Protein AF-A0A841BK22-F1 (afdb_monomer)

Solvent-accessible surface area (backbone atoms only — not comparable to full-atom values): 4615 Å² total; per-residue (Å²): 133,76,88,44,39,71,52,30,42,51,52,18,52,49,30,49,52,50,29,50,51,51,48,55,52,48,53,50,50,54,52,56,58,70,72,51,90,74,71,61,77,66,33,57,54,47,52,55,51,49,58,51,50,53,51,53,51,51,53,51,29,54,50,27,50,51,51,19,52,55,26,42,55,50,20,54,51,46,53,54,51,55,75,72,58,131

Foldseek 3Di:
DDLALVVLLVLLVVLLVVLVVLVVVLVVLVVVLVVDDADDPVSVVVVVVNVVVSVVSVVSSVVSNVSSVVSNVSSVVNVVVVVVPD

Organism: NCBI:txid643052

Sequence (86 aa):
MSTTPQNLERAAQRMRAEARRLHDIHADLRRTTRAMTWQGPAAERFERSVARREREIDEQRDLLDFLARRLDDAADAARALERKTP

Mean predicted aligned error: 4.92 Å

pLDDT: mean 90.76, std 8.48, range [53.25, 97.75]

Structure (mmCIF, N/CA/C/O backbone):
data_AF-A0A841BK22-F1
#
_entry.id   AF-A0A841BK22-F1
#
loop_
_atom_site.group_PDB
_atom_site.id
_atom_site.type_symbol
_atom_site.label_atom_id
_atom_site.label_alt_id
_atom_site.label_comp_id
_atom_site.label_asym_id
_atom_site.label_entity_id
_atom_site.label_seq_id
_atom_site.pdbx_PDB_ins_code
_atom_site.Cartn_x
_atom_site.Cartn_y
_atom_site.Cartn_z
_atom_site.occupancy
_atom_site.B_iso_or_equiv
_atom_site.auth_seq_id
_atom_site.auth_comp_id
_atom_site.auth_asym_id
_atom_site.auth_atom_id
_atom_site.pdbx_PDB_model_num
ATOM 1 N N . MET A 1 1 ? 23.537 2.006 -5.239 1.00 55.88 1 MET A N 1
ATOM 2 C CA . MET A 1 1 ? 22.738 0.900 -5.818 1.00 55.88 1 MET A CA 1
ATOM 3 C C . MET A 1 1 ? 22.803 1.029 -7.325 1.00 55.88 1 MET A C 1
ATOM 5 O O . MET A 1 1 ? 22.605 2.133 -7.807 1.00 55.88 1 MET A O 1
ATOM 9 N N . SER A 1 2 ? 23.122 -0.044 -8.049 1.00 62.62 2 SER A N 1
ATOM 10 C CA . SER A 1 2 ? 23.152 -0.003 -9.516 1.00 62.62 2 SER A CA 1
ATOM 11 C C . SER A 1 2 ? 21.722 0.090 -10.063 1.00 62.62 2 SER A C 1
ATOM 13 O O . SER A 1 2 ? 20.885 -0.737 -9.703 1.00 62.62 2 SER A O 1
ATOM 15 N N . THR A 1 3 ? 21.430 1.086 -10.898 1.00 78.00 3 THR A N 1
ATOM 16 C CA . THR A 1 3 ? 20.133 1.348 -11.556 1.00 78.00 3 THR A CA 1
ATOM 17 C C . THR A 1 3 ? 19.912 0.445 -12.774 1.00 78.00 3 THR A C 1
ATOM 19 O O . THR A 1 3 ? 19.420 0.885 -13.808 1.00 78.00 3 THR A O 1
ATOM 22 N N . THR A 1 4 ? 20.285 -0.833 -12.677 1.00 89.69 4 THR A N 1
ATOM 23 C CA . THR A 1 4 ? 19.967 -1.786 -13.745 1.00 89.69 4 THR A CA 1
ATOM 24 C C . THR A 1 4 ? 18.458 -2.036 -13.795 1.00 89.69 4 THR A C 1
ATOM 26 O O . THR A 1 4 ? 17.805 -2.005 -12.740 1.00 89.69 4 THR A O 1
ATOM 29 N N . PRO A 1 5 ? 17.896 -2.359 -14.973 1.00 90.00 5 PRO A N 1
ATOM 30 C CA . PRO A 1 5 ? 16.486 -2.722 -15.092 1.00 90.00 5 PRO A CA 1
ATOM 31 C C . PRO A 1 5 ? 16.052 -3.793 -14.083 1.00 90.00 5 PRO A C 1
ATOM 33 O O . PRO A 1 5 ? 15.039 -3.640 -13.405 1.00 90.00 5 PRO A O 1
ATOM 36 N N . GLN A 1 6 ? 16.878 -4.828 -13.873 1.00 92.56 6 GLN A N 1
ATOM 37 C CA . GLN A 1 6 ? 16.543 -5.908 -12.939 1.00 92.56 6 GLN A CA 1
ATOM 38 C C . GLN A 1 6 ? 16.473 -5.429 -11.480 1.00 92.56 6 GLN A C 1
ATOM 40 O O . GLN A 1 6 ? 15.686 -5.953 -10.690 1.00 92.56 6 GLN A O 1
ATOM 45 N N . ASN A 1 7 ? 17.291 -4.447 -11.088 1.00 93.88 7 ASN A N 1
ATOM 46 C CA . ASN A 1 7 ? 17.245 -3.895 -9.733 1.00 93.88 7 ASN A CA 1
ATOM 47 C C . ASN A 1 7 ? 16.012 -3.009 -9.524 1.00 93.88 7 ASN A C 1
ATOM 49 O O . ASN A 1 7 ? 15.431 -3.042 -8.437 1.00 93.88 7 ASN A O 1
ATOM 53 N N . LEU A 1 8 ? 15.596 -2.266 -10.553 1.00 94.44 8 LEU A N 1
ATOM 54 C CA . LEU A 1 8 ? 14.372 -1.462 -10.538 1.00 94.44 8 LEU A CA 1
ATOM 55 C C . LEU A 1 8 ? 13.126 -2.354 -10.431 1.00 94.44 8 LEU A C 1
ATOM 57 O O . LEU A 1 8 ? 12.293 -2.135 -9.554 1.00 94.44 8 LEU A O 1
ATOM 61 N N . GLU A 1 9 ? 13.064 -3.436 -11.205 1.00 94.25 9 GLU A N 1
ATOM 62 C CA . GLU A 1 9 ? 11.979 -4.427 -11.140 1.00 94.25 9 GLU A CA 1
ATOM 63 C C . GLU A 1 9 ? 11.904 -5.115 -9.772 1.00 94.25 9 GLU A C 1
ATOM 65 O O . GLU A 1 9 ? 10.827 -5.259 -9.189 1.00 94.25 9 GLU A O 1
ATOM 70 N N . ARG A 1 10 ? 13.052 -5.504 -9.200 1.00 95.25 10 ARG A N 1
ATOM 71 C CA . ARG A 1 10 ? 13.102 -6.055 -7.836 1.00 95.25 10 ARG A CA 1
ATOM 72 C C . ARG A 1 10 ? 12.604 -5.050 -6.801 1.00 95.25 10 ARG A C 1
ATOM 74 O O . ARG A 1 10 ? 11.917 -5.441 -5.858 1.00 95.25 10 ARG A O 1
ATOM 81 N N . ALA A 1 11 ? 12.942 -3.770 -6.951 1.00 95.25 11 ALA A N 1
ATOM 82 C CA . ALA A 1 11 ? 12.430 -2.724 -6.075 1.00 95.25 11 ALA A CA 1
ATOM 83 C C . ALA A 1 11 ? 10.906 -2.572 -6.225 1.00 95.25 11 ALA A C 1
ATOM 85 O O . ALA A 1 11 ? 10.207 -2.556 -5.213 1.00 95.25 11 ALA A O 1
ATOM 86 N N . ALA A 1 12 ? 10.374 -2.575 -7.451 1.00 95.81 12 ALA A N 1
ATOM 87 C CA . ALA A 1 12 ? 8.935 -2.514 -7.706 1.00 95.81 12 ALA A CA 1
ATOM 88 C C . ALA A 1 12 ? 8.186 -3.711 -7.095 1.00 95.81 12 ALA A C 1
ATOM 90 O O . ALA A 1 12 ? 7.150 -3.549 -6.449 1.00 95.81 12 ALA A O 1
ATOM 91 N N . GLN A 1 13 ? 8.736 -4.923 -7.226 1.00 96.31 13 GLN A N 1
ATOM 92 C CA . GLN A 1 13 ? 8.190 -6.130 -6.595 1.00 96.31 13 GLN A CA 1
ATOM 93 C C . GLN A 1 13 ? 8.141 -6.019 -5.067 1.00 96.31 13 GLN A C 1
ATOM 95 O O . GLN A 1 13 ? 7.148 -6.429 -4.462 1.00 96.31 13 GLN A O 1
ATOM 100 N N . ARG A 1 14 ? 9.174 -5.439 -4.441 1.00 97.31 14 ARG A N 1
ATOM 101 C CA . ARG A 1 14 ? 9.192 -5.183 -2.991 1.00 97.31 14 ARG A CA 1
ATOM 102 C C . ARG A 1 14 ? 8.115 -4.184 -2.580 1.00 97.31 14 ARG A C 1
ATOM 104 O O . ARG A 1 14 ? 7.403 -4.458 -1.621 1.00 97.31 14 ARG A O 1
ATOM 111 N N . MET A 1 15 ? 7.944 -3.089 -3.324 1.00 97.25 15 MET A N 1
ATOM 112 C CA . MET A 1 15 ? 6.891 -2.102 -3.041 1.00 97.25 15 MET A CA 1
ATOM 113 C C . MET A 1 15 ? 5.496 -2.736 -3.110 1.00 97.25 15 MET A C 1
ATOM 115 O O . MET A 1 15 ? 4.704 -2.576 -2.188 1.00 97.25 15 MET A O 1
ATOM 119 N N . ARG A 1 16 ? 5.226 -3.564 -4.128 1.00 97.06 16 ARG A N 1
ATOM 120 C CA . ARG A 1 16 ? 3.964 -4.323 -4.244 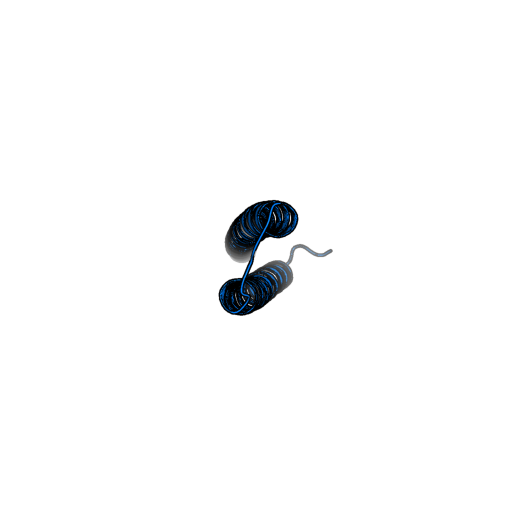1.00 97.06 16 ARG A CA 1
ATOM 121 C C . ARG A 1 16 ? 3.762 -5.335 -3.123 1.00 97.06 16 ARG A C 1
ATOM 123 O O . ARG A 1 16 ? 2.638 -5.576 -2.690 1.00 97.06 16 ARG A O 1
ATOM 130 N N . ALA A 1 17 ? 4.829 -6.010 -2.696 1.00 97.38 17 ALA A N 1
ATOM 131 C CA . ALA A 1 17 ? 4.761 -6.938 -1.573 1.00 97.38 17 ALA A CA 1
ATOM 132 C C . ALA A 1 17 ? 4.386 -6.203 -0.280 1.00 97.38 17 ALA A C 1
ATOM 134 O O . ALA A 1 17 ? 3.503 -6.665 0.438 1.00 97.38 17 ALA A O 1
ATOM 135 N N . GLU A 1 18 ? 4.975 -5.033 -0.037 1.00 96.81 18 GLU A N 1
ATOM 136 C CA . GLU A 1 18 ? 4.654 -4.221 1.136 1.00 96.81 18 GLU A CA 1
ATOM 137 C C . GLU A 1 18 ? 3.240 -3.622 1.056 1.00 96.81 18 GLU A C 1
ATOM 139 O O . GLU A 1 18 ? 2.505 -3.667 2.038 1.00 96.81 18 GLU A O 1
ATOM 144 N N . ALA A 1 19 ? 2.794 -3.167 -0.121 1.00 95.06 19 ALA A N 1
ATOM 145 C CA . ALA A 1 19 ? 1.424 -2.684 -0.323 1.00 95.06 19 ALA A CA 1
ATOM 146 C C . ALA A 1 19 ? 0.373 -3.772 -0.029 1.00 95.06 19 ALA A C 1
ATOM 148 O O . ALA A 1 19 ? -0.656 -3.501 0.595 1.00 95.06 19 ALA A O 1
ATOM 149 N N . ARG A 1 20 ? 0.649 -5.023 -0.431 1.00 95.25 20 ARG A N 1
ATOM 150 C CA . ARG A 1 20 ? -0.182 -6.191 -0.085 1.00 95.25 20 ARG A CA 1
ATOM 151 C C . ARG A 1 20 ? -0.158 -6.485 1.409 1.00 95.25 20 ARG A C 1
ATOM 153 O O . ARG A 1 20 ? -1.210 -6.668 2.003 1.00 95.25 20 ARG A O 1
ATOM 160 N N . ARG A 1 21 ? 1.013 -6.442 2.042 1.00 95.62 21 ARG A N 1
ATOM 161 C CA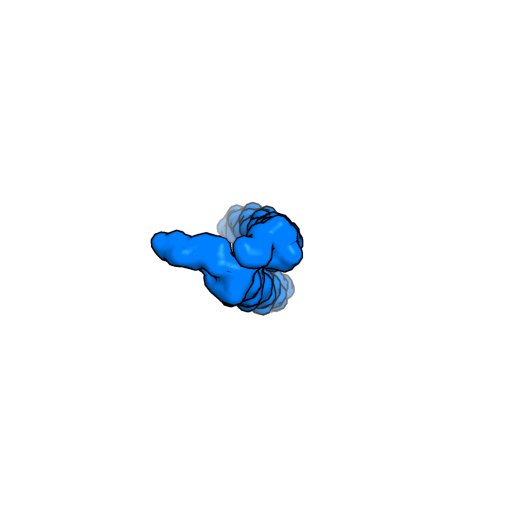 . ARG A 1 21 ? 1.123 -6.625 3.492 1.00 95.62 21 ARG A CA 1
ATOM 162 C C . ARG A 1 21 ? 0.312 -5.580 4.265 1.00 95.62 21 ARG A C 1
ATOM 164 O O . ARG A 1 21 ? -0.383 -5.927 5.215 1.00 95.62 21 ARG A O 1
ATOM 171 N N . LEU A 1 22 ? 0.372 -4.314 3.853 1.00 94.50 22 LEU A N 1
ATOM 172 C CA . LEU A 1 22 ? -0.439 -3.246 4.440 1.00 94.50 22 LEU A CA 1
ATOM 173 C C . LEU A 1 22 ? -1.938 -3.467 4.212 1.00 94.50 22 LEU A C 1
ATOM 175 O O . LEU A 1 22 ? -2.729 -3.177 5.107 1.00 94.50 22 LEU A O 1
ATOM 179 N N . HIS A 1 23 ? -2.334 -4.007 3.055 1.00 93.31 23 HIS A N 1
ATOM 180 C CA . HIS A 1 23 ? -3.722 -4.393 2.805 1.00 93.31 23 HIS A CA 1
ATOM 181 C C . HIS A 1 23 ? -4.212 -5.440 3.810 1.00 93.31 23 HIS A C 1
ATOM 183 O O . HIS A 1 23 ? -5.273 -5.260 4.404 1.00 93.31 23 HIS A O 1
ATOM 189 N N . ASP A 1 24 ? -3.420 -6.488 4.039 1.00 94.31 24 ASP A N 1
ATOM 190 C CA . ASP A 1 24 ? -3.775 -7.568 4.961 1.00 94.31 24 ASP A CA 1
ATOM 191 C C . ASP A 1 24 ? -3.884 -7.053 6.406 1.00 94.31 24 ASP A C 1
ATOM 193 O O . ASP A 1 24 ? -4.838 -7.371 7.116 1.00 94.31 24 ASP A O 1
ATOM 197 N N . ILE A 1 25 ? -2.952 -6.186 6.823 1.00 92.81 25 ILE A N 1
ATOM 198 C CA . ILE A 1 25 ? -2.988 -5.525 8.137 1.00 92.81 25 ILE A CA 1
ATOM 199 C C . ILE A 1 25 ? -4.234 -4.641 8.271 1.00 92.81 25 ILE A C 1
ATOM 201 O O . ILE A 1 25 ? -4.898 -4.672 9.307 1.00 92.81 25 ILE A O 1
ATOM 205 N N . HIS A 1 26 ? -4.571 -3.860 7.240 1.00 92.75 26 HIS A N 1
ATOM 206 C CA . HIS A 1 26 ? -5.773 -3.027 7.244 1.00 92.75 26 HIS A CA 1
ATOM 207 C C . HIS A 1 26 ? -7.037 -3.892 7.358 1.00 92.75 26 HIS A C 1
ATOM 209 O O . HIS A 1 26 ? -7.910 -3.608 8.181 1.00 92.75 26 HIS A O 1
ATOM 215 N N . ALA A 1 27 ? -7.123 -4.981 6.592 1.00 91.62 27 ALA A N 1
ATOM 216 C CA . ALA A 1 27 ? -8.252 -5.903 6.647 1.00 91.62 27 ALA A CA 1
ATOM 217 C C . ALA A 1 27 ? -8.425 -6.519 8.047 1.00 91.62 27 ALA A C 1
ATOM 219 O O . ALA A 1 27 ? -9.549 -6.594 8.551 1.00 91.62 27 ALA A O 1
ATOM 220 N N . ASP A 1 28 ? -7.327 -6.908 8.699 1.00 92.62 28 ASP A N 1
ATOM 221 C CA . ASP A 1 28 ? -7.363 -7.469 10.049 1.00 92.62 28 ASP A CA 1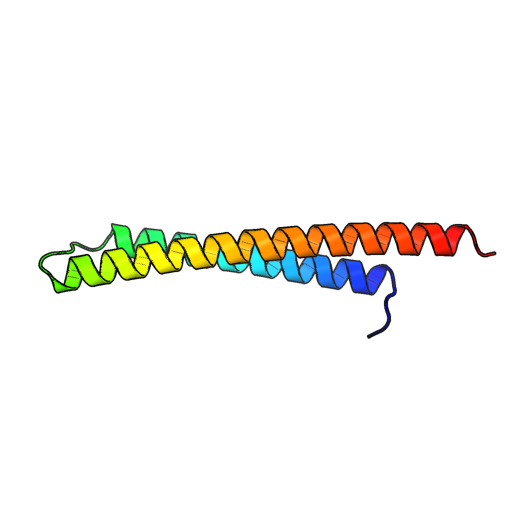
ATOM 222 C C . ASP A 1 28 ? -7.731 -6.432 11.119 1.00 92.62 28 ASP A C 1
ATOM 224 O O . ASP A 1 28 ? -8.580 -6.700 11.978 1.00 92.62 28 ASP A O 1
ATOM 228 N N . LEU A 1 29 ? -7.170 -5.220 11.026 1.00 90.62 29 LEU A N 1
ATOM 229 C CA . LEU A 1 29 ? -7.526 -4.098 11.895 1.00 90.62 29 LEU A CA 1
ATOM 230 C C . LEU A 1 29 ? -9.030 -3.829 11.817 1.00 90.62 29 LEU A C 1
ATOM 232 O O . LEU A 1 29 ? -9.707 -3.829 12.841 1.00 90.62 29 LEU A O 1
ATOM 236 N N . ARG A 1 30 ? -9.560 -3.684 10.601 1.00 89.69 30 ARG A N 1
ATOM 237 C CA . ARG A 1 30 ? -10.976 -3.412 10.340 1.00 89.69 30 ARG A CA 1
ATOM 238 C C . ARG A 1 30 ? -11.891 -4.536 10.820 1.00 89.69 30 ARG A C 1
ATOM 240 O O . ARG A 1 30 ? -12.988 -4.282 11.319 1.00 89.69 30 ARG A O 1
ATOM 247 N N . ARG A 1 31 ? -11.471 -5.793 10.662 1.00 91.00 31 ARG A N 1
ATOM 248 C CA . ARG A 1 31 ? -12.205 -6.958 11.175 1.00 91.00 31 ARG A CA 1
ATOM 249 C C . ARG A 1 31 ? -12.278 -6.926 12.700 1.00 91.00 31 ARG A C 1
ATOM 251 O O . ARG A 1 31 ? -13.360 -7.077 13.261 1.00 91.00 31 ARG A O 1
ATOM 258 N N . THR A 1 32 ? -11.139 -6.709 13.350 1.00 88.94 32 THR A N 1
ATOM 259 C CA . THR A 1 32 ? -11.017 -6.700 14.811 1.00 88.94 32 THR A CA 1
ATOM 260 C C . THR A 1 32 ? -11.804 -5.548 15.426 1.00 88.94 32 THR A C 1
ATOM 262 O O . THR A 1 32 ? -12.536 -5.744 16.391 1.00 88.94 32 THR A O 1
ATOM 265 N N . THR A 1 33 ? -11.722 -4.355 14.837 1.00 86.94 33 THR A N 1
ATOM 266 C CA . THR A 1 33 ? -12.398 -3.158 15.352 1.00 86.94 33 THR A CA 1
ATOM 267 C C . THR A 1 33 ? -13.913 -3.248 15.211 1.00 86.94 33 THR A C 1
ATOM 269 O O . THR A 1 33 ? -14.630 -2.841 16.119 1.00 86.94 33 THR A O 1
ATOM 272 N N . ARG A 1 34 ? -14.427 -3.849 14.131 1.00 84.94 34 ARG A N 1
ATOM 273 C CA . ARG A 1 34 ? -15.872 -4.082 13.945 1.00 84.94 34 ARG A CA 1
ATOM 274 C C . ARG A 1 34 ? -16.459 -5.139 14.873 1.00 84.94 34 ARG A C 1
ATOM 276 O O . ARG A 1 34 ? -17.650 -5.089 15.155 1.00 84.94 34 ARG A O 1
ATOM 283 N N . ALA A 1 35 ? -15.652 -6.102 15.312 1.00 85.56 35 ALA A N 1
ATOM 284 C CA . ALA A 1 35 ? -16.096 -7.158 16.217 1.00 85.56 35 ALA A CA 1
ATOM 285 C C . ALA A 1 35 ? -16.214 -6.689 17.680 1.00 85.56 35 ALA A C 1
ATOM 287 O O . ALA A 1 35 ? -16.749 -7.413 18.516 1.00 85.56 35 ALA A O 1
ATOM 288 N N . MET A 1 36 ? -15.700 -5.501 18.003 1.00 83.75 36 MET A N 1
ATOM 289 C CA . MET A 1 36 ? -15.697 -4.963 19.359 1.00 83.75 36 MET A CA 1
ATOM 290 C C . MET A 1 36 ? -16.968 -4.153 19.641 1.00 83.75 36 MET A C 1
ATOM 292 O O . MET A 1 36 ? -17.397 -3.326 18.838 1.00 83.75 36 MET A O 1
ATOM 296 N N . THR A 1 37 ? -17.555 -4.364 20.820 1.00 81.88 37 THR A N 1
ATOM 297 C CA . THR A 1 37 ? -18.665 -3.545 21.318 1.00 81.88 37 THR A CA 1
ATOM 298 C C . THR A 1 37 ? -18.099 -2.321 22.027 1.00 81.88 37 THR A C 1
ATOM 300 O O . THR A 1 37 ? -17.606 -2.402 23.151 1.00 81.88 37 THR A O 1
ATOM 303 N N . TRP A 1 38 ? -18.158 -1.177 21.354 1.00 79.00 38 TRP A N 1
ATOM 304 C CA . TRP A 1 38 ? -17.626 0.095 21.834 1.00 79.00 38 TRP A CA 1
ATOM 305 C C . TRP A 1 38 ? -18.700 0.873 22.594 1.00 79.00 38 TRP A C 1
ATOM 307 O O . TRP A 1 38 ? -19.761 1.150 22.041 1.00 79.00 38 TRP A O 1
ATOM 317 N N . GLN A 1 39 ? -18.447 1.247 23.852 1.00 85.62 39 GLN A N 1
ATOM 318 C CA . GLN A 1 39 ? -19.352 2.117 24.612 1.00 85.62 39 GLN A CA 1
ATOM 319 C C . GLN A 1 39 ? -18.594 3.165 25.430 1.00 85.62 39 GLN A C 1
ATOM 321 O O . GLN A 1 39 ? -17.579 2.881 26.069 1.00 85.62 39 GLN A O 1
ATOM 326 N N . GLY A 1 40 ? -19.127 4.387 25.423 1.00 91.25 40 GLY A N 1
ATOM 327 C CA . GLY A 1 40 ? -18.633 5.519 26.199 1.00 91.25 40 GLY A CA 1
ATOM 328 C C . GLY A 1 40 ? -17.548 6.362 25.506 1.00 91.25 40 GLY A C 1
ATOM 329 O O . GLY A 1 40 ? -17.028 5.997 24.450 1.00 91.25 40 GLY A O 1
ATOM 330 N N . PRO A 1 41 ? -17.150 7.495 26.117 1.00 89.25 41 PRO A N 1
ATOM 331 C CA . PRO A 1 41 ? -16.293 8.501 25.476 1.00 89.25 41 PRO A CA 1
ATOM 332 C C . PRO A 1 41 ? -14.897 8.004 25.069 1.00 89.25 41 PRO A C 1
ATOM 334 O O . PRO A 1 41 ? -14.265 8.554 24.167 1.00 89.25 41 PRO A O 1
ATOM 337 N N . ALA A 1 42 ? -14.374 6.979 25.749 1.00 88.44 42 ALA A N 1
ATOM 338 C CA . ALA A 1 42 ? -13.100 6.359 25.387 1.00 88.44 42 ALA A CA 1
ATOM 339 C C . ALA A 1 42 ? -13.201 5.566 24.075 1.00 88.44 42 ALA A C 1
ATOM 341 O O . ALA A 1 42 ? -12.278 5.611 23.263 1.00 88.44 42 ALA A O 1
ATOM 342 N N . ALA A 1 43 ? -14.336 4.905 23.858 1.00 88.88 43 ALA A N 1
ATOM 343 C CA . ALA A 1 43 ? -14.605 4.093 22.683 1.00 88.88 43 ALA A CA 1
ATOM 344 C C . ALA A 1 43 ? -14.702 4.963 21.422 1.00 88.88 43 ALA A C 1
ATOM 346 O O . ALA A 1 43 ? -14.032 4.687 20.434 1.00 88.88 43 ALA A O 1
ATOM 347 N N . GLU A 1 44 ? -15.405 6.096 21.497 1.00 88.81 44 GLU A N 1
ATOM 348 C CA . GLU A 1 44 ? -15.472 7.059 20.390 1.00 88.81 44 GLU A CA 1
ATOM 349 C C . GLU A 1 44 ? -14.097 7.636 20.014 1.00 88.81 44 GLU A C 1
ATOM 351 O O . GLU A 1 44 ? -13.787 7.859 18.842 1.00 88.81 44 GLU A O 1
ATOM 356 N N . ARG A 1 45 ? -13.243 7.915 21.013 1.00 90.12 45 ARG A N 1
ATOM 357 C CA . ARG A 1 45 ? -11.867 8.377 20.758 1.00 90.12 45 ARG A CA 1
ATOM 358 C C . ARG A 1 45 ? -11.051 7.304 20.049 1.00 90.12 45 ARG A C 1
ATOM 360 O O . ARG A 1 45 ? -10.290 7.633 19.140 1.00 90.12 45 ARG A O 1
ATOM 367 N N . PHE A 1 46 ? -11.211 6.050 20.459 1.00 89.50 46 PHE A N 1
ATOM 368 C CA . PHE A 1 46 ? -10.550 4.926 19.819 1.00 89.50 46 PHE A CA 1
ATOM 369 C C . PHE A 1 46 ? -11.036 4.737 18.378 1.00 89.50 46 PHE A C 1
ATOM 371 O O . PHE A 1 46 ? -10.206 4.669 17.479 1.00 89.50 46 PHE A O 1
ATOM 378 N N . GLU A 1 47 ? -12.347 4.769 18.135 1.00 88.94 47 GLU A N 1
ATOM 379 C CA . GLU A 1 47 ? -12.938 4.668 16.795 1.00 88.94 47 GLU A CA 1
ATOM 380 C C . GLU A 1 47 ? -12.398 5.753 15.851 1.00 88.94 47 GLU A C 1
ATOM 382 O O . GLU A 1 47 ? -11.935 5.453 14.751 1.00 88.94 47 GLU A O 1
ATOM 387 N N . ARG A 1 48 ? -12.338 7.012 16.308 1.00 91.06 48 ARG A N 1
ATOM 388 C CA . ARG A 1 48 ? -11.729 8.106 15.532 1.00 91.06 48 ARG A CA 1
ATOM 389 C C . ARG A 1 48 ? -10.244 7.867 15.241 1.00 91.06 48 ARG A C 1
ATOM 391 O O . ARG A 1 48 ? -9.777 8.191 14.148 1.00 91.06 48 ARG A O 1
ATOM 398 N N . SER A 1 49 ? -9.501 7.317 16.201 1.00 92.31 49 SER A N 1
ATOM 399 C CA . SER A 1 49 ? -8.082 6.978 16.031 1.00 92.31 49 SER A CA 1
ATOM 400 C C . SER A 1 49 ? -7.889 5.860 15.005 1.00 92.31 49 SER A C 1
ATOM 402 O O . SER A 1 49 ? -7.038 5.978 14.125 1.00 92.31 49 SER A O 1
ATOM 404 N N . VAL A 1 50 ? -8.716 4.812 15.068 1.00 91.69 50 VAL A N 1
ATOM 405 C CA . VAL A 1 50 ? -8.734 3.714 14.093 1.00 91.69 50 VAL A CA 1
ATOM 406 C C . VAL A 1 50 ? -9.061 4.245 12.705 1.00 91.69 50 VAL A C 1
ATOM 408 O O . VAL A 1 50 ? -8.291 4.005 11.787 1.00 91.69 50 VAL A O 1
ATOM 411 N N . ALA A 1 51 ? -10.119 5.041 12.549 1.00 90.75 51 ALA A N 1
ATOM 412 C CA . ALA A 1 51 ? -10.502 5.597 11.251 1.00 90.75 51 ALA A CA 1
ATOM 413 C C . ALA A 1 51 ? -9.423 6.525 10.659 1.00 90.75 51 ALA A C 1
ATOM 415 O O . ALA A 1 51 ? -9.259 6.621 9.442 1.00 90.75 51 ALA A O 1
ATOM 416 N N . ARG A 1 52 ? -8.659 7.235 11.501 1.00 94.25 52 ARG A N 1
ATOM 417 C CA . ARG A 1 52 ? -7.465 7.961 11.040 1.00 94.25 52 ARG A CA 1
ATOM 418 C C . ARG A 1 52 ? -6.386 6.988 10.566 1.00 94.25 52 ARG A C 1
ATOM 420 O O . ARG A 1 52 ? -5.842 7.186 9.488 1.00 94.25 52 ARG A O 1
ATOM 427 N N . ARG A 1 53 ? -6.116 5.935 11.336 1.00 93.62 53 ARG A N 1
ATOM 428 C CA . ARG A 1 53 ? -5.095 4.942 11.001 1.00 93.62 53 ARG A CA 1
ATOM 429 C C . ARG A 1 53 ? -5.419 4.157 9.727 1.00 93.62 53 ARG A C 1
ATOM 431 O O . ARG A 1 53 ? -4.512 3.900 8.948 1.00 93.62 53 ARG A O 1
ATOM 438 N N . GLU A 1 54 ? -6.683 3.812 9.501 1.00 93.00 54 GLU A N 1
ATOM 439 C CA . GLU A 1 54 ? -7.153 3.173 8.264 1.00 93.00 54 GLU A CA 1
ATOM 440 C C . GLU A 1 54 ? -6.852 4.053 7.042 1.00 93.00 54 GLU A C 1
ATOM 442 O O . GLU A 1 54 ? -6.254 3.577 6.080 1.00 93.00 54 GLU A O 1
ATOM 447 N N . ARG A 1 55 ? -7.155 5.358 7.120 1.00 94.00 55 ARG A N 1
ATOM 448 C CA . ARG A 1 55 ? -6.832 6.321 6.051 1.00 94.00 55 ARG A CA 1
ATOM 449 C C . ARG A 1 55 ? -5.333 6.433 5.789 1.00 94.00 55 ARG A C 1
ATOM 451 O O . ARG A 1 55 ? -4.922 6.372 4.638 1.00 94.00 55 ARG A O 1
ATOM 458 N N . GLU A 1 56 ? -4.519 6.536 6.839 1.00 96.19 56 GLU A N 1
ATOM 459 C CA . GLU A 1 56 ? -3.055 6.572 6.702 1.00 96.19 56 GLU A CA 1
ATOM 460 C C . GLU A 1 56 ? -2.515 5.311 6.005 1.00 96.19 56 GLU A C 1
ATOM 462 O O . GLU A 1 56 ? -1.603 5.400 5.187 1.00 96.19 56 GLU A O 1
ATOM 467 N N . ILE A 1 57 ? -3.063 4.130 6.320 1.00 95.06 57 ILE A N 1
ATOM 468 C CA . ILE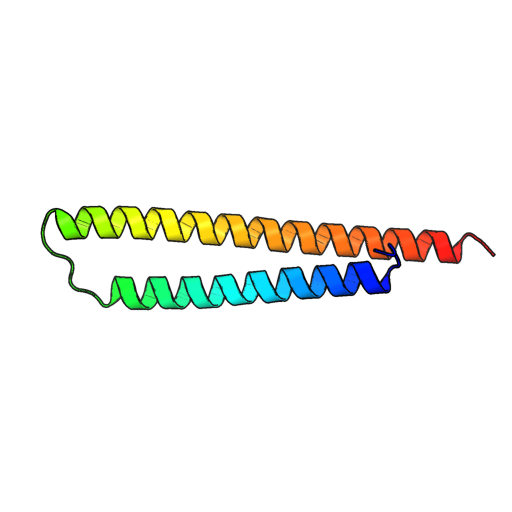 A 1 57 ? -2.642 2.878 5.680 1.00 95.06 57 ILE A CA 1
ATOM 469 C C . ILE A 1 57 ? -3.035 2.869 4.200 1.00 95.06 57 ILE A C 1
ATOM 471 O O . ILE A 1 57 ? -2.224 2.466 3.368 1.00 95.06 57 ILE A O 1
ATOM 475 N N . ASP A 1 58 ? -4.242 3.317 3.855 1.00 93.56 58 ASP A N 1
ATOM 476 C CA . ASP A 1 58 ? -4.668 3.391 2.455 1.00 93.56 58 ASP A CA 1
ATOM 477 C C . ASP A 1 58 ? -3.817 4.391 1.651 1.00 93.56 58 ASP A C 1
ATOM 479 O O . ASP A 1 58 ? -3.321 4.036 0.583 1.00 93.56 58 ASP A O 1
ATOM 483 N N . GLU A 1 59 ? -3.512 5.571 2.200 1.00 96.25 59 GLU A N 1
ATOM 484 C CA . GLU A 1 59 ? -2.593 6.539 1.575 1.00 96.25 59 GLU A CA 1
ATOM 485 C C . GLU A 1 59 ? -1.187 5.951 1.357 1.00 96.25 59 GLU A C 1
ATOM 487 O O . GLU A 1 59 ? -0.569 6.139 0.305 1.00 96.25 59 GLU A O 1
ATOM 492 N N . GLN A 1 60 ? -0.667 5.202 2.335 1.00 97.06 60 GLN A N 1
ATOM 493 C CA . GLN A 1 60 ? 0.627 4.525 2.212 1.00 97.06 60 GLN A CA 1
ATOM 494 C C . GLN A 1 60 ? 0.613 3.438 1.135 1.00 97.06 60 GLN A C 1
ATOM 496 O O . GLN A 1 60 ? 1.601 3.278 0.414 1.00 97.06 60 GLN A O 1
ATOM 501 N N . ARG A 1 61 ? -0.490 2.697 1.002 1.00 95.69 61 ARG A N 1
ATOM 502 C CA . ARG A 1 61 ? -0.656 1.685 -0.049 1.00 95.69 61 ARG A CA 1
ATOM 503 C C . ARG A 1 61 ? -0.672 2.323 -1.430 1.00 95.69 61 ARG A C 1
ATOM 505 O O . ARG A 1 61 ? 0.075 1.872 -2.297 1.00 95.69 61 ARG A O 1
ATOM 512 N N . ASP A 1 62 ? -1.433 3.398 -1.602 1.00 95.50 62 ASP A N 1
ATOM 513 C CA . ASP A 1 62 ? -1.495 4.139 -2.862 1.00 95.50 62 ASP A CA 1
ATOM 514 C C . ASP A 1 62 ? -0.118 4.692 -3.253 1.00 95.50 62 ASP A C 1
ATOM 516 O O . ASP A 1 62 ? 0.292 4.599 -4.413 1.00 95.50 62 ASP A O 1
ATOM 520 N N . LEU A 1 63 ? 0.645 5.197 -2.277 1.00 97.44 63 LEU A N 1
ATOM 521 C CA . LEU A 1 63 ? 2.016 5.648 -2.500 1.00 97.44 63 LEU A CA 1
ATOM 522 C C . LEU A 1 63 ? 2.939 4.500 -2.934 1.00 97.44 63 LEU A C 1
ATOM 524 O O . LEU A 1 63 ? 3.715 4.665 -3.876 1.00 97.44 63 LEU A O 1
ATOM 528 N N . LEU A 1 64 ? 2.875 3.339 -2.278 1.00 97.12 64 LEU A N 1
ATOM 529 C CA . LEU A 1 64 ? 3.693 2.177 -2.642 1.00 97.12 64 LEU A CA 1
ATOM 530 C C . LEU A 1 64 ? 3.359 1.661 -4.046 1.00 97.12 64 LEU A C 1
ATOM 532 O O . LEU A 1 64 ? 4.272 1.362 -4.818 1.00 97.12 64 LEU A O 1
ATOM 536 N N . ASP A 1 65 ? 2.076 1.606 -4.402 1.00 95.69 65 ASP A N 1
ATOM 537 C CA . ASP A 1 65 ? 1.634 1.211 -5.739 1.00 95.69 65 ASP A CA 1
ATOM 538 C C . ASP A 1 65 ? 2.066 2.228 -6.801 1.00 95.69 65 ASP A C 1
ATOM 540 O O . ASP A 1 65 ? 2.533 1.843 -7.880 1.00 95.69 65 ASP A O 1
ATOM 544 N N . PHE A 1 66 ? 1.984 3.526 -6.496 1.00 96.94 66 PHE A N 1
ATOM 545 C CA . PHE A 1 66 ? 2.515 4.580 -7.356 1.00 96.94 66 PHE A CA 1
ATOM 546 C C . PHE A 1 66 ? 4.025 4.419 -7.574 1.00 96.94 66 PHE A C 1
ATOM 548 O O . PHE A 1 66 ? 4.485 4.403 -8.718 1.00 96.94 66 PHE A O 1
ATOM 555 N N . LEU A 1 67 ? 4.802 4.237 -6.503 1.00 97.19 67 LEU A N 1
ATOM 556 C CA . LEU A 1 67 ? 6.250 4.038 -6.588 1.00 97.19 67 LEU A CA 1
ATOM 557 C C . LEU A 1 67 ? 6.607 2.776 -7.380 1.00 97.19 67 LEU A C 1
ATOM 559 O O . LEU A 1 67 ? 7.529 2.815 -8.193 1.00 97.19 67 LEU A O 1
ATOM 563 N N . ALA A 1 68 ? 5.864 1.681 -7.203 1.00 96.88 68 ALA A N 1
ATOM 564 C CA . ALA A 1 68 ? 6.061 0.459 -7.975 1.00 96.88 68 ALA A CA 1
ATOM 565 C C . ALA A 1 68 ? 5.879 0.694 -9.483 1.00 96.88 68 ALA A C 1
ATOM 567 O O . ALA A 1 68 ? 6.712 0.249 -10.268 1.00 96.88 68 ALA A O 1
ATOM 568 N N . ARG A 1 69 ? 4.836 1.434 -9.888 1.00 97.19 69 ARG A N 1
ATOM 569 C CA . ARG A 1 69 ? 4.615 1.798 -11.301 1.00 97.19 69 ARG A CA 1
ATOM 570 C C . ARG A 1 69 ? 5.756 2.655 -11.846 1.00 97.19 69 ARG A C 1
ATOM 572 O O . ARG A 1 69 ? 6.281 2.361 -12.909 1.00 97.19 69 ARG A O 1
ATOM 579 N N . ARG A 1 70 ? 6.200 3.663 -11.086 1.00 97.75 70 ARG A N 1
ATOM 580 C CA . ARG A 1 70 ? 7.321 4.530 -11.492 1.00 97.75 70 ARG A CA 1
ATOM 581 C C . ARG A 1 70 ? 8.638 3.769 -11.648 1.00 97.75 70 ARG A C 1
ATOM 583 O O . ARG A 1 70 ? 9.441 4.124 -12.508 1.00 97.75 70 ARG A O 1
ATOM 590 N N . LEU A 1 71 ? 8.868 2.749 -10.824 1.00 96.31 71 LEU A N 1
ATOM 591 C CA . LEU A 1 71 ? 10.043 1.883 -10.922 1.00 96.31 71 LEU A CA 1
ATOM 592 C C . LEU A 1 71 ? 9.989 0.981 -12.161 1.00 96.31 71 LEU A C 1
ATOM 594 O O . LEU A 1 71 ? 11.014 0.831 -12.823 1.00 96.31 71 LEU A O 1
ATOM 598 N N . ASP A 1 72 ? 8.818 0.442 -12.502 1.00 96.00 72 ASP A N 1
ATOM 599 C CA . ASP A 1 72 ? 8.634 -0.323 -13.741 1.00 96.00 72 ASP A CA 1
ATOM 600 C C . ASP A 1 72 ? 8.831 0.563 -14.981 1.00 96.00 72 ASP A C 1
ATOM 602 O O . ASP A 1 72 ? 9.612 0.202 -15.860 1.00 96.00 72 ASP A O 1
ATOM 606 N N . ASP A 1 73 ? 8.236 1.764 -15.011 1.00 96.12 73 ASP A N 1
ATOM 607 C CA . ASP A 1 73 ? 8.439 2.732 -16.102 1.00 96.12 73 ASP A CA 1
ATOM 608 C C . ASP A 1 73 ? 9.936 3.032 -16.311 1.00 96.12 73 ASP A C 1
ATOM 610 O O . ASP A 1 73 ? 10.429 3.138 -17.437 1.00 96.12 73 ASP A O 1
ATOM 614 N N . ALA A 1 74 ? 10.680 3.183 -15.209 1.00 95.00 74 ALA A N 1
ATOM 615 C CA . ALA A 1 74 ? 12.116 3.431 -15.245 1.00 95.00 74 ALA A CA 1
ATOM 616 C C . ALA A 1 74 ? 12.903 2.209 -15.747 1.00 95.00 74 ALA A C 1
ATOM 618 O O . ALA A 1 74 ? 13.882 2.377 -16.479 1.00 95.00 74 ALA A O 1
ATOM 619 N N . ALA A 1 75 ? 12.483 0.993 -15.387 1.00 94.12 75 ALA A N 1
ATOM 620 C CA . ALA A 1 75 ? 13.094 -0.241 -15.872 1.00 94.12 75 ALA A CA 1
ATOM 621 C C . ALA A 1 75 ? 12.901 -0.401 -17.387 1.00 94.12 75 ALA A C 1
ATOM 623 O O . ALA A 1 75 ? 13.860 -0.702 -18.104 1.00 94.12 75 ALA A O 1
ATOM 624 N N . ASP A 1 76 ? 11.699 -0.117 -17.890 1.00 94.62 76 ASP A N 1
ATOM 625 C CA . ASP A 1 76 ? 11.386 -0.151 -19.320 1.00 94.62 76 ASP A CA 1
ATOM 626 C C . ASP A 1 76 ? 12.180 0.897 -20.107 1.00 94.62 76 ASP A C 1
ATOM 628 O O . ASP A 1 76 ? 12.733 0.596 -21.173 1.00 94.62 76 ASP A O 1
ATOM 632 N N . ALA A 1 77 ? 12.305 2.112 -19.564 1.00 94.19 77 ALA A N 1
ATOM 633 C CA . ALA A 1 77 ? 13.128 3.164 -20.151 1.00 94.19 77 ALA A CA 1
ATOM 634 C C . ALA A 1 77 ? 14.611 2.760 -20.216 1.00 94.19 77 ALA A C 1
ATOM 636 O O . ALA A 1 77 ? 15.249 2.926 -21.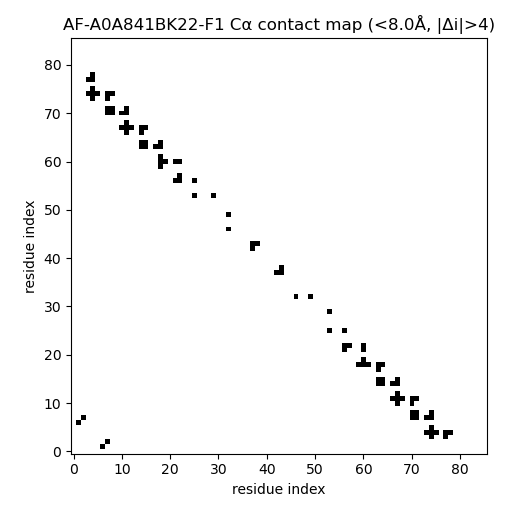258 1.00 94.19 77 ALA A O 1
ATOM 637 N N . ALA A 1 78 ? 15.150 2.174 -19.143 1.00 91.44 78 ALA A N 1
ATOM 638 C CA . ALA A 1 78 ? 16.528 1.691 -19.102 1.00 91.44 78 ALA A CA 1
ATOM 639 C C . ALA A 1 78 ? 16.778 0.575 -20.136 1.00 91.44 78 ALA A C 1
ATOM 641 O O . ALA A 1 78 ? 17.716 0.676 -20.926 1.00 91.44 78 ALA A O 1
ATOM 642 N N . ARG A 1 79 ? 15.878 -0.416 -20.243 1.00 91.94 79 ARG A N 1
ATOM 643 C CA . ARG A 1 79 ? 15.937 -1.466 -21.286 1.00 91.94 79 ARG A CA 1
ATOM 644 C C . ARG A 1 79 ? 15.895 -0.878 -22.698 1.00 91.94 79 ARG A C 1
ATOM 646 O O . ARG A 1 79 ? 16.542 -1.376 -23.618 1.00 91.94 79 ARG A O 1
ATOM 653 N N . ALA A 1 80 ? 15.095 0.166 -22.913 1.00 91.62 80 ALA A N 1
ATOM 654 C CA . ALA A 1 80 ? 15.011 0.828 -24.210 1.00 91.62 80 ALA A CA 1
ATOM 655 C C . ALA A 1 80 ? 16.308 1.559 -24.590 1.00 91.62 80 ALA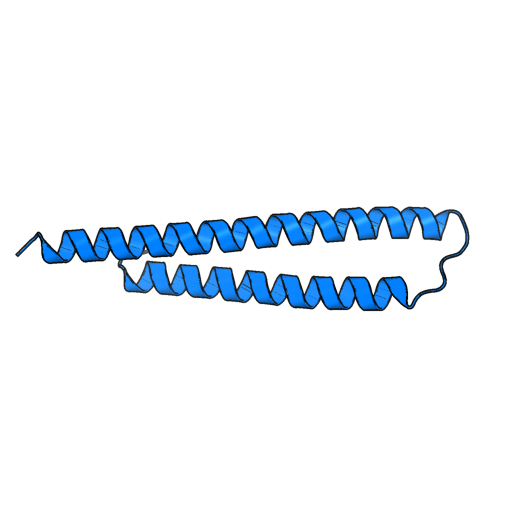 A C 1
ATOM 657 O O . ALA A 1 80 ? 16.647 1.576 -25.773 1.00 91.62 80 ALA A O 1
ATOM 658 N N . LEU A 1 81 ? 17.025 2.128 -23.618 1.00 89.62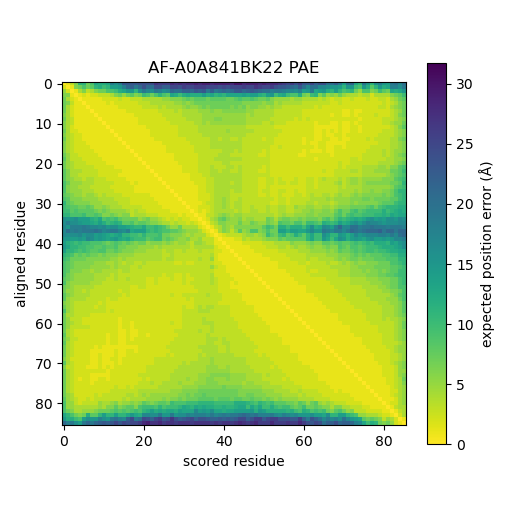 81 LEU A N 1
ATOM 659 C CA . LEU A 1 81 ? 18.325 2.771 -23.830 1.00 89.62 81 LEU A CA 1
ATOM 660 C C . LEU A 1 81 ? 19.428 1.751 -24.138 1.00 89.62 81 LEU A C 1
ATOM 662 O O . LEU A 1 81 ? 20.185 1.950 -25.088 1.00 89.62 81 LEU A O 1
ATOM 666 N N . GLU A 1 82 ? 19.468 0.637 -23.403 1.00 89.31 82 GLU A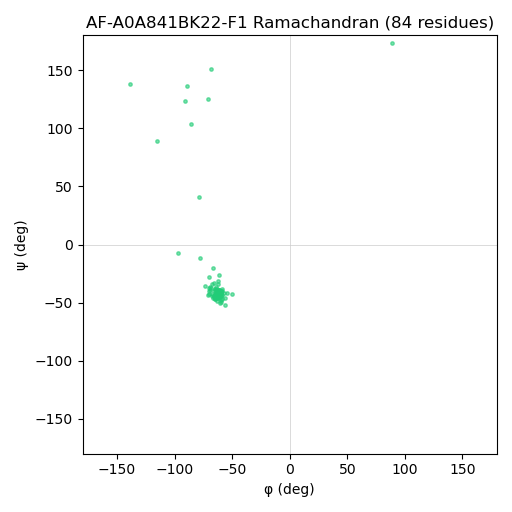 N 1
ATOM 667 C CA . GLU A 1 82 ? 20.411 -0.465 -23.649 1.00 89.31 82 GLU A CA 1
ATOM 668 C C . GLU A 1 82 ? 20.280 -1.009 -25.080 1.00 89.31 82 GLU A C 1
ATOM 670 O O . GLU A 1 82 ? 21.274 -1.187 -25.772 1.00 89.31 82 GLU A O 1
ATOM 675 N N . ARG A 1 83 ? 19.052 -1.171 -25.590 1.00 86.25 83 ARG A N 1
ATOM 676 C CA . ARG A 1 83 ? 18.812 -1.631 -26.974 1.00 86.25 83 ARG A CA 1
ATOM 677 C C . ARG A 1 83 ? 19.266 -0.652 -28.064 1.00 86.25 83 ARG A C 1
ATOM 679 O O . ARG A 1 83 ? 19.387 -1.060 -29.214 1.00 86.25 83 ARG A O 1
ATOM 686 N N . LYS A 1 84 ? 19.442 0.632 -27.741 1.00 77.81 84 LYS A N 1
ATOM 687 C CA . LYS A 1 84 ? 19.828 1.688 -28.696 1.00 77.81 84 LYS A CA 1
ATOM 688 C C . LYS A 1 84 ? 21.328 1.986 -28.702 1.00 77.81 84 LYS A C 1
ATOM 690 O O . LYS A 1 84 ? 21.767 2.759 -29.548 1.00 77.81 84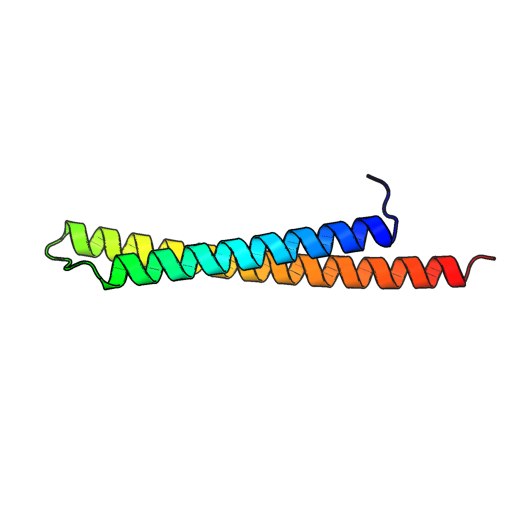 LYS A O 1
ATOM 695 N N . THR A 1 85 ? 22.086 1.399 -27.780 1.00 60.81 85 THR A N 1
ATOM 696 C CA . THR A 1 85 ? 23.522 1.641 -27.618 1.00 60.81 85 THR A CA 1
ATOM 697 C C . THR A 1 85 ? 24.258 0.329 -27.927 1.00 60.81 85 THR A C 1
ATOM 699 O O . THR A 1 85 ? 24.377 -0.495 -27.024 1.00 60.81 85 THR A O 1
ATOM 702 N N . PRO A 1 86 ? 24.627 0.069 -29.199 1.00 53.25 86 PRO A N 1
ATOM 703 C CA . PRO A 1 86 ? 25.394 -1.116 -29.589 1.00 53.25 86 PRO A CA 1
ATOM 704 C C . PRO A 1 86 ? 26.833 -1.085 -29.064 1.00 53.25 86 PRO A C 1
ATOM 706 O O . PRO A 1 86 ? 27.396 0.028 -28.930 1.00 53.25 86 PRO A O 1
#

Nearest PDB structures (foldseek):
  2gl2-assembly1_A  TM=6.850E-01  e=6.311E+00  Fusobacterium nucleatum
  6uuj-assembly2_E  TM=4.712E-01  e=2.221E+00  Mycobacterium tuberculosis H37Rv

Secondary structure (DSSP, 8-state):
----HHHHHHHHHHHHHHHHHHHHHHHHHHHHHHTS---SHHHHHHHHHHHHHHHHHHHHHHHHHHHHHHHHHHHHHHHHHHTT--

InterPro domains:
  IPR010310 Type VII secretion system ESAT-6-like [PF06013] (2-81)
  IPR036689 ESAT-6-like superfamily [SSF140453] (1-83)

Radius of gyration: 19.54 Å; Cα contacts (8 Å, |Δi|>4): 52; chains: 1; bounding box: 45×16×56 Å